Protein AF-A0A7G8W885-F1 (afdb_monomer_lite)

Secondary structure (DSSP, 8-state):
--HHHHHHHHHHHHHHHHHHHHHHTGGGGGSHHHHHHHHHHHHHHHHHHHHHHHTT---SSTTHHHHHHHHHHHHHHHHHHHHHHHHHHHSS--------PPPTT-SEEEEETTEEEE--S-GGGHHHHHHHHHHHHHHHHHHHHHHHHHHHHHH-

Structure (mmCIF, N/CA/C/O backbone):
data_AF-A0A7G8W885-F1
#
_entry.id   AF-A0A7G8W885-F1
#
loop_
_atom_site.group_PDB
_atom_site.id
_atom_site.type_symbol
_atom_site.label_atom_id
_atom_site.label_alt_id
_atom_site.label_comp_id
_atom_site.label_asym_id
_atom_site.label_entity_id
_atom_site.label_seq_id
_atom_site.pdbx_PDB_ins_code
_atom_site.Cartn_x
_atom_site.Cartn_y
_atom_site.Cartn_z
_atom_site.occupancy
_atom_site.B_iso_or_equiv
_atom_site.auth_seq_id
_atom_site.auth_comp_id
_atom_site.auth_asym_id
_atom_site.auth_atom_id
_atom_site.pdbx_PDB_model_num
ATOM 1 N N . MET A 1 1 ? 20.651 15.229 -17.414 1.00 60.56 1 MET A N 1
ATOM 2 C CA . MET A 1 1 ? 19.449 14.395 -17.230 1.00 60.56 1 MET A CA 1
ATOM 3 C C . MET A 1 1 ? 18.595 14.529 -18.475 1.00 60.56 1 MET A C 1
ATOM 5 O O . MET A 1 1 ? 18.300 15.656 -18.862 1.00 60.56 1 MET A O 1
ATOM 9 N N . GLY A 1 2 ? 18.296 13.427 -19.161 1.00 86.12 2 GLY A N 1
ATOM 10 C CA . GLY A 1 2 ? 17.457 13.476 -20.365 1.00 86.12 2 GLY A CA 1
ATOM 11 C C . GLY A 1 2 ? 15.999 13.793 -20.016 1.00 86.12 2 GLY A C 1
ATOM 12 O O . GLY A 1 2 ? 15.551 13.488 -18.912 1.00 86.12 2 GLY A O 1
ATOM 13 N N . LEU A 1 3 ? 15.235 14.359 -20.956 1.00 82.62 3 LEU A N 1
ATOM 14 C CA . LEU A 1 3 ? 13.806 14.667 -20.764 1.00 82.62 3 LEU A CA 1
ATOM 15 C C . LEU A 1 3 ? 13.012 13.426 -20.294 1.00 82.62 3 LEU A C 1
ATOM 17 O O . LEU A 1 3 ? 12.195 13.497 -19.383 1.00 82.62 3 LEU A O 1
ATOM 21 N N . SER A 1 4 ? 13.337 12.268 -20.875 1.00 83.88 4 SER A N 1
ATOM 22 C CA . SER A 1 4 ? 12.774 10.954 -20.543 1.00 83.88 4 SER A CA 1
ATOM 23 C C . SER A 1 4 ? 13.041 10.526 -19.091 1.00 83.88 4 SER A C 1
ATOM 25 O O . SER A 1 4 ? 12.167 9.985 -18.416 1.00 83.88 4 SER A O 1
ATOM 27 N N . GLU A 1 5 ? 14.231 10.822 -18.575 1.00 87.19 5 GLU A N 1
ATOM 28 C CA . GLU A 1 5 ? 14.633 10.503 -17.205 1.00 87.19 5 GLU A CA 1
ATOM 29 C C . GLU A 1 5 ? 13.919 11.406 -16.194 1.00 87.19 5 GLU A C 1
ATOM 31 O O . GLU A 1 5 ? 13.421 10.938 -15.173 1.00 87.19 5 GLU A O 1
ATOM 36 N N . MET A 1 6 ? 13.774 12.695 -16.510 1.00 89.56 6 MET A N 1
ATOM 37 C CA . MET A 1 6 ? 13.024 13.636 -15.675 1.00 89.56 6 MET A CA 1
ATOM 38 C C . MET A 1 6 ? 11.555 13.211 -15.506 1.00 89.56 6 MET A C 1
ATOM 40 O O . MET A 1 6 ? 11.034 13.219 -14.388 1.00 89.56 6 MET A O 1
ATOM 44 N N . TYR A 1 7 ? 10.896 12.791 -16.591 1.00 88.75 7 TYR A N 1
ATOM 45 C CA . TYR A 1 7 ? 9.517 12.294 -16.536 1.00 88.75 7 TYR A CA 1
ATOM 46 C C . TYR A 1 7 ? 9.383 11.012 -15.714 1.00 88.75 7 TYR A C 1
ATOM 48 O O . TYR A 1 7 ? 8.428 10.886 -14.946 1.00 88.75 7 TYR A O 1
ATOM 56 N N . PHE A 1 8 ? 10.350 10.095 -15.812 1.00 89.62 8 PHE A N 1
ATOM 57 C CA . PHE A 1 8 ? 10.389 8.911 -14.959 1.00 89.62 8 PHE A CA 1
ATOM 58 C C . PHE A 1 8 ? 10.372 9.294 -13.473 1.00 89.62 8 PHE A C 1
ATOM 60 O O . PHE A 1 8 ? 9.505 8.839 -12.726 1.00 89.62 8 PHE A O 1
ATOM 67 N N . TRP A 1 9 ? 11.265 10.190 -13.041 1.00 90.81 9 TRP A N 1
ATOM 68 C CA . TRP A 1 9 ? 11.324 10.612 -11.638 1.00 90.81 9 TRP A CA 1
ATOM 69 C C . TRP A 1 9 ? 10.078 11.377 -11.189 1.00 90.81 9 TRP A C 1
ATOM 71 O O . TRP A 1 9 ? 9.612 11.172 -10.067 1.00 90.81 9 TRP A O 1
ATOM 81 N N . MET A 1 10 ? 9.479 12.191 -12.064 1.00 92.06 10 MET A N 1
ATOM 82 C CA . MET A 1 10 ? 8.185 12.822 -11.787 1.00 92.06 10 MET A CA 1
ATOM 83 C C . MET A 1 10 ? 7.095 11.791 -11.474 1.00 92.06 10 MET A C 1
ATOM 85 O O . MET A 1 10 ? 6.354 11.970 -10.508 1.00 92.06 10 MET A O 1
ATOM 89 N N . ILE A 1 11 ? 7.006 10.701 -12.243 1.00 90.12 11 ILE A N 1
ATOM 90 C CA . ILE A 1 11 ? 6.016 9.638 -12.005 1.00 90.12 11 ILE A CA 1
ATOM 91 C C . ILE A 1 11 ? 6.240 8.992 -10.632 1.00 90.12 11 ILE A C 1
ATOM 93 O O . ILE A 1 11 ? 5.281 8.801 -9.879 1.00 90.12 11 ILE A O 1
ATOM 97 N N . ILE A 1 12 ? 7.494 8.712 -10.267 1.00 91.25 12 ILE A N 1
ATOM 98 C CA . ILE A 1 12 ? 7.848 8.141 -8.957 1.00 91.25 12 ILE A CA 1
ATOM 99 C C . ILE A 1 12 ? 7.452 9.083 -7.808 1.00 91.25 12 ILE A C 1
ATOM 101 O O . ILE A 1 12 ? 6.875 8.643 -6.806 1.00 91.25 12 ILE A O 1
ATOM 105 N N . ILE A 1 13 ? 7.703 10.385 -7.959 1.00 92.19 13 ILE A N 1
ATOM 106 C CA . ILE A 1 13 ? 7.304 11.404 -6.980 1.00 92.19 13 ILE A CA 1
ATOM 107 C C . ILE A 1 13 ? 5.777 11.442 -6.838 1.00 92.19 13 ILE A C 1
ATOM 109 O O . ILE A 1 13 ? 5.267 11.410 -5.717 1.00 92.19 13 ILE A O 1
ATOM 113 N N . ILE A 1 14 ? 5.034 11.431 -7.949 1.00 92.50 14 ILE A N 1
ATOM 114 C CA . ILE A 1 14 ? 3.563 11.408 -7.937 1.00 92.50 14 ILE A CA 1
ATOM 115 C C . ILE A 1 14 ? 3.040 10.159 -7.214 1.00 92.50 14 ILE A C 1
ATOM 117 O O . ILE A 1 14 ? 2.155 10.271 -6.363 1.00 92.50 14 ILE A O 1
ATOM 121 N N . CYS A 1 15 ? 3.608 8.980 -7.485 1.00 92.94 15 CYS A N 1
ATOM 122 C CA . CYS A 1 15 ? 3.243 7.745 -6.781 1.00 92.94 15 CYS A CA 1
ATOM 123 C C . CYS A 1 15 ? 3.494 7.859 -5.269 1.00 92.94 15 CYS A C 1
ATOM 125 O O . CYS A 1 15 ? 2.666 7.429 -4.465 1.00 92.94 15 CYS A O 1
ATOM 127 N N . SER A 1 16 ? 4.593 8.502 -4.874 1.00 89.19 16 SER A N 1
ATOM 128 C CA . SER A 1 16 ? 4.936 8.720 -3.464 1.00 89.19 16 SER A CA 1
ATOM 129 C C . SER A 1 16 ? 3.951 9.668 -2.770 1.00 89.19 16 SER A C 1
ATOM 131 O O . SER A 1 16 ? 3.495 9.381 -1.661 1.00 89.19 16 SER A O 1
ATOM 133 N N . PHE A 1 17 ? 3.545 10.755 -3.435 1.00 92.06 17 PHE A N 1
ATOM 134 C CA . PHE A 1 17 ? 2.491 11.643 -2.931 1.00 92.06 17 PHE A CA 1
ATOM 135 C C . PHE A 1 17 ? 1.147 10.923 -2.794 1.00 92.06 17 PHE A C 1
ATOM 137 O O . PHE A 1 17 ? 0.437 11.129 -1.809 1.00 92.06 17 PHE A O 1
ATOM 144 N N . LEU A 1 18 ? 0.806 10.048 -3.742 1.00 91.88 18 LEU A N 1
ATOM 145 C CA . LEU A 1 18 ? -0.415 9.248 -3.669 1.00 91.88 18 LEU A CA 1
ATOM 146 C C . LEU A 1 18 ? -0.397 8.270 -2.491 1.00 91.88 18 LEU A C 1
ATOM 148 O O . LEU A 1 18 ? -1.416 8.144 -1.815 1.00 91.88 18 LEU A O 1
ATOM 152 N N . ASN A 1 19 ? 0.739 7.632 -2.190 1.00 91.31 19 ASN A N 1
ATOM 153 C CA . ASN A 1 19 ? 0.872 6.808 -0.982 1.00 91.31 19 ASN A CA 1
ATOM 154 C C . ASN A 1 19 ? 0.572 7.610 0.281 1.00 91.31 19 ASN A C 1
ATOM 156 O O . ASN A 1 19 ? -0.224 7.180 1.117 1.00 91.31 19 ASN A O 1
ATOM 160 N N . LEU A 1 20 ? 1.183 8.791 0.402 1.00 89.44 20 LEU A N 1
ATOM 161 C CA . LEU A 1 20 ? 0.965 9.663 1.547 1.00 89.44 20 LEU A CA 1
ATOM 162 C C . LEU A 1 20 ? -0.510 10.065 1.657 1.00 89.44 20 LEU A C 1
ATOM 164 O O . LEU A 1 20 ? -1.084 9.982 2.740 1.00 89.44 20 LEU A O 1
ATOM 168 N N . ALA A 1 21 ? -1.137 10.434 0.537 1.00 87.44 21 ALA A N 1
ATOM 169 C CA . ALA A 1 21 ? -2.554 10.775 0.489 1.00 87.44 21 ALA A CA 1
ATOM 170 C C . ALA A 1 21 ? -3.447 9.606 0.937 1.00 87.44 21 ALA A C 1
ATOM 172 O O . ALA A 1 21 ? -4.393 9.818 1.691 1.00 87.44 21 ALA A O 1
ATOM 173 N N . ILE A 1 22 ? -3.148 8.369 0.529 1.00 89.19 22 ILE A N 1
ATOM 174 C CA . ILE A 1 22 ? -3.909 7.172 0.930 1.00 89.19 22 ILE A CA 1
ATOM 175 C C . ILE A 1 22 ? -3.778 6.909 2.437 1.00 89.19 22 ILE A C 1
ATOM 177 O O . ILE A 1 22 ? -4.766 6.565 3.086 1.00 89.19 22 ILE A O 1
ATOM 181 N N . ILE A 1 23 ? -2.585 7.093 3.009 1.00 86.94 23 ILE A N 1
ATOM 182 C CA . ILE A 1 23 ? -2.346 6.894 4.447 1.00 86.94 23 ILE A CA 1
ATOM 183 C C . ILE A 1 23 ? -3.076 7.955 5.283 1.00 86.94 23 ILE A C 1
ATOM 185 O O . ILE A 1 23 ? -3.706 7.625 6.293 1.00 86.94 23 ILE A O 1
ATOM 189 N N . THR A 1 24 ? -3.018 9.225 4.872 1.00 82.94 24 THR A N 1
ATOM 190 C CA . THR A 1 24 ? -3.654 10.333 5.608 1.00 82.94 24 THR A CA 1
ATOM 191 C C . THR A 1 24 ? -5.175 10.324 5.489 1.00 82.94 24 THR A C 1
ATOM 193 O O . THR A 1 24 ? -5.863 10.644 6.459 1.00 82.94 24 THR A O 1
ATOM 196 N N . SER A 1 25 ? -5.701 9.906 4.333 1.00 82.50 25 SER A N 1
ATOM 197 C CA . SER A 1 25 ? -7.136 9.723 4.078 1.00 82.50 25 SER A CA 1
ATOM 198 C C . SER A 1 25 ? -7.618 8.294 4.345 1.00 82.50 25 SER A C 1
ATOM 200 O O . SER A 1 25 ? -8.677 7.894 3.864 1.00 82.50 25 SER A O 1
ATOM 202 N N . SER A 1 26 ? -6.879 7.496 5.125 1.00 84.56 26 SER A N 1
ATOM 203 C CA . SER A 1 26 ? -7.222 6.082 5.315 1.00 84.56 26 SER A CA 1
ATOM 204 C C . SER A 1 26 ? -8.622 5.881 5.921 1.00 84.56 26 SER A C 1
ATOM 206 O O . SER A 1 26 ? -9.306 4.916 5.587 1.00 84.56 26 SER A O 1
ATOM 208 N N . GLU A 1 27 ? -9.113 6.827 6.724 1.00 81.94 27 GLU A N 1
ATOM 209 C CA . GLU A 1 27 ? -10.489 6.831 7.238 1.00 81.94 27 GLU A CA 1
ATOM 210 C C . GLU A 1 27 ? -11.550 6.789 6.124 1.00 81.94 27 GLU A C 1
ATOM 212 O O . GLU A 1 27 ? -12.552 6.078 6.245 1.00 81.94 27 GLU A O 1
ATOM 217 N N . ASP A 1 28 ? -11.305 7.465 4.999 1.00 79.62 28 ASP A N 1
ATOM 218 C CA . ASP A 1 28 ? -12.217 7.489 3.853 1.00 79.62 28 ASP A CA 1
ATOM 219 C C . ASP A 1 28 ? -12.311 6.131 3.144 1.00 79.62 28 ASP A C 1
ATOM 221 O O . ASP A 1 28 ? -13.307 5.845 2.473 1.00 79.62 28 ASP A O 1
ATOM 225 N N . LEU A 1 29 ? -11.317 5.252 3.317 1.00 84.00 29 LEU A N 1
ATOM 226 C CA . LEU A 1 29 ? -11.316 3.905 2.733 1.00 84.00 29 LEU A CA 1
ATOM 227 C C . LEU A 1 29 ? -12.323 2.964 3.414 1.00 84.00 29 LEU A C 1
ATOM 229 O O . LEU A 1 29 ? -12.545 1.843 2.933 1.00 84.00 29 LEU A O 1
ATOM 233 N N . LYS A 1 30 ? -12.944 3.379 4.526 1.00 84.19 30 LYS A N 1
ATOM 234 C CA . LYS A 1 30 ? -14.071 2.656 5.134 1.00 84.19 30 LYS A CA 1
ATOM 235 C C . LYS A 1 30 ? -15.286 2.642 4.204 1.00 84.19 30 LYS A C 1
ATOM 237 O O . LYS A 1 30 ? -15.972 1.619 4.129 1.00 84.19 30 LYS A O 1
ATOM 242 N N . ASP A 1 31 ? -15.496 3.714 3.440 1.00 87.69 31 ASP A N 1
ATOM 243 C CA . ASP A 1 31 ? -16.536 3.801 2.417 1.00 87.69 31 ASP A CA 1
ATOM 244 C C . ASP A 1 31 ? -16.192 2.898 1.214 1.00 87.69 31 ASP A C 1
ATOM 246 O O . ASP A 1 31 ? -15.126 3.000 0.598 1.00 87.69 31 ASP A O 1
ATOM 250 N N . LYS A 1 32 ? -17.114 1.992 0.861 1.00 89.50 32 LYS A N 1
ATOM 251 C CA . LYS A 1 32 ? -16.930 1.024 -0.234 1.00 89.50 32 LYS A CA 1
ATOM 252 C C . LYS A 1 32 ? -16.793 1.693 -1.607 1.00 89.50 32 LYS A C 1
ATOM 254 O O . LYS A 1 32 ? -16.005 1.221 -2.429 1.00 89.50 32 LYS A O 1
ATOM 259 N N . ASN A 1 33 ? -17.540 2.764 -1.866 1.00 90.12 33 ASN A N 1
ATOM 260 C CA . ASN A 1 33 ? -17.525 3.473 -3.144 1.00 90.12 33 ASN A CA 1
ATOM 261 C C . ASN A 1 33 ? -16.213 4.238 -3.315 1.00 90.12 33 ASN A C 1
ATOM 263 O O . ASN A 1 33 ? -15.574 4.130 -4.368 1.00 90.12 33 ASN A O 1
ATOM 267 N N . ARG A 1 34 ? -15.768 4.945 -2.265 1.00 86.62 34 ARG A N 1
ATOM 268 C CA . ARG A 1 34 ? -14.467 5.640 -2.272 1.00 86.62 34 ARG A CA 1
ATOM 269 C C . ARG A 1 34 ? -13.316 4.654 -2.438 1.00 86.62 34 ARG A C 1
ATOM 271 O O . ARG A 1 34 ? -12.478 4.847 -3.315 1.00 86.62 34 ARG A O 1
ATOM 278 N N . TYR A 1 35 ? -13.330 3.551 -1.689 1.00 91.06 35 TYR A N 1
ATOM 279 C CA . TYR A 1 35 ? -12.333 2.488 -1.819 1.00 91.06 35 TYR A CA 1
ATOM 280 C C . TYR A 1 35 ? -12.245 1.940 -3.251 1.00 91.06 35 TYR A C 1
ATOM 282 O O . TYR A 1 35 ? -11.155 1.865 -3.815 1.00 91.06 35 TYR A O 1
ATOM 290 N N . LYS A 1 36 ? -13.383 1.620 -3.886 1.00 92.88 36 LYS A N 1
ATOM 291 C CA . LYS A 1 36 ? -13.409 1.119 -5.272 1.00 92.88 36 LYS A CA 1
ATOM 292 C C . LYS A 1 36 ? -12.862 2.147 -6.268 1.00 92.88 36 LYS A C 1
ATOM 294 O O . LYS A 1 36 ? -12.216 1.760 -7.241 1.00 92.88 36 LYS A O 1
ATOM 299 N N . LYS A 1 37 ? -13.104 3.443 -6.038 1.00 91.88 37 LYS A N 1
ATOM 300 C CA . LYS A 1 37 ? -12.557 4.527 -6.867 1.00 91.88 37 LYS A CA 1
ATOM 301 C C . LYS A 1 37 ? -11.033 4.594 -6.756 1.00 91.88 37 LYS A C 1
ATOM 303 O O . LYS A 1 37 ? -10.366 4.561 -7.787 1.00 91.88 37 LYS A O 1
ATOM 308 N N . TYR A 1 38 ? -10.491 4.631 -5.539 1.00 91.56 38 TYR A N 1
ATOM 309 C CA . TYR A 1 38 ? -9.041 4.648 -5.331 1.00 91.56 38 TYR A CA 1
ATOM 310 C C . TYR A 1 38 ? -8.371 3.381 -5.866 1.00 91.56 38 TYR A C 1
ATOM 312 O O . TYR A 1 38 ? -7.363 3.484 -6.552 1.00 91.56 38 TYR A O 1
ATOM 320 N N . LEU A 1 39 ? -8.978 2.206 -5.667 1.00 93.56 39 LEU A N 1
ATOM 321 C CA . LEU A 1 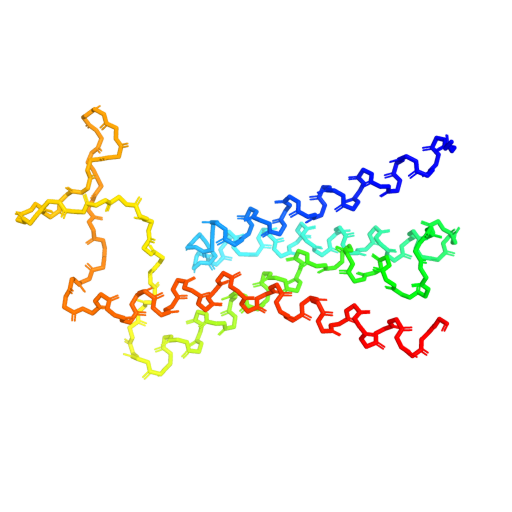39 ? -8.474 0.944 -6.209 1.00 93.56 39 LEU A CA 1
ATOM 322 C C . LEU A 1 39 ? -8.333 0.992 -7.736 1.00 93.56 39 LEU A C 1
ATOM 324 O O . LEU A 1 39 ? -7.298 0.591 -8.259 1.00 93.56 39 LEU A O 1
ATOM 328 N N . LYS A 1 40 ? -9.332 1.526 -8.455 1.00 93.38 40 LYS A N 1
ATOM 329 C CA . LYS A 1 40 ? -9.249 1.701 -9.915 1.00 93.38 40 LYS A CA 1
ATOM 330 C C . LYS A 1 40 ? -8.104 2.630 -10.321 1.00 93.38 40 LYS A C 1
ATOM 332 O O . LYS A 1 40 ? -7.358 2.294 -11.231 1.00 93.38 40 LYS A O 1
ATOM 337 N N . ILE A 1 41 ? -7.966 3.778 -9.654 1.00 91.69 41 ILE A N 1
ATOM 338 C CA . ILE A 1 41 ? -6.919 4.766 -9.963 1.00 91.69 41 ILE A CA 1
ATOM 339 C C . ILE A 1 41 ? -5.533 4.159 -9.724 1.00 91.69 41 ILE A C 1
ATOM 341 O O . ILE A 1 41 ? -4.696 4.167 -10.623 1.00 91.69 41 ILE A O 1
ATOM 345 N N . SER A 1 42 ? -5.306 3.581 -8.544 1.00 93.44 42 SER A N 1
ATOM 346 C CA . SER A 1 42 ? -4.030 2.958 -8.189 1.00 93.44 42 SER A CA 1
ATOM 347 C C . SER A 1 42 ? -3.684 1.780 -9.101 1.00 93.44 42 SER A C 1
ATOM 349 O O . SER A 1 42 ? -2.517 1.589 -9.430 1.00 93.44 42 SER A O 1
ATOM 351 N N . PHE A 1 43 ? -4.682 1.016 -9.554 1.00 93.94 43 PHE A N 1
ATOM 352 C CA . PHE A 1 43 ? -4.470 -0.065 -10.514 1.00 93.94 43 PHE A CA 1
ATOM 353 C C . PHE A 1 43 ? -4.029 0.458 -11.889 1.00 93.94 43 PHE A C 1
ATOM 355 O O . PHE A 1 43 ? -3.074 -0.066 -12.453 1.00 93.94 43 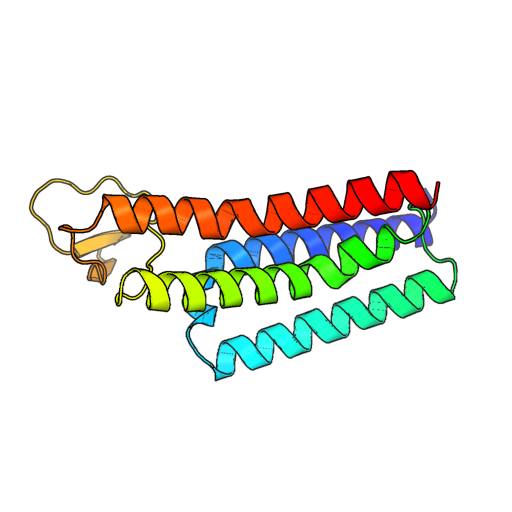PHE A O 1
ATOM 362 N N . ILE A 1 44 ? -4.661 1.521 -12.403 1.00 93.81 44 ILE A N 1
ATOM 363 C CA . ILE A 1 44 ? -4.265 2.152 -13.676 1.00 93.81 44 ILE A CA 1
ATOM 364 C C . ILE A 1 44 ? -2.824 2.675 -13.604 1.00 93.81 44 ILE A C 1
ATOM 366 O O . ILE A 1 44 ? -2.058 2.481 -14.542 1.00 93.81 44 ILE A O 1
ATOM 370 N N . ILE A 1 45 ? -2.430 3.286 -12.484 1.00 93.06 45 ILE A N 1
ATOM 371 C CA . ILE A 1 45 ? -1.051 3.760 -12.284 1.00 93.06 45 ILE A CA 1
ATOM 372 C C . ILE A 1 45 ? -0.060 2.588 -12.276 1.00 93.06 45 ILE A C 1
ATOM 374 O O . ILE A 1 45 ? 0.993 2.674 -12.904 1.00 93.06 45 ILE A O 1
ATOM 378 N N . GLY A 1 46 ? -0.416 1.466 -11.647 1.00 92.62 46 GLY A N 1
A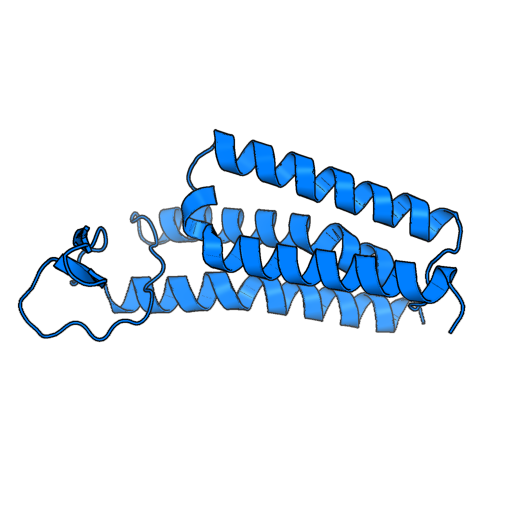TOM 379 C CA . GLY A 1 46 ? 0.382 0.240 -11.722 1.00 92.62 46 GLY A CA 1
ATOM 380 C C . GLY A 1 46 ? 0.559 -0.265 -13.160 1.00 92.62 46 GLY A C 1
ATOM 381 O O . GLY A 1 46 ? 1.667 -0.625 -13.554 1.00 92.62 46 GLY A O 1
ATOM 382 N N . LEU A 1 47 ? -0.495 -0.221 -13.987 1.00 94.12 47 LEU A N 1
ATOM 383 C CA . LEU A 1 47 ? -0.402 -0.588 -15.408 1.00 94.12 47 LEU A CA 1
ATOM 384 C C . LEU A 1 47 ? 0.562 0.317 -16.187 1.00 94.12 47 LEU A C 1
ATOM 386 O O . LEU A 1 47 ? 1.301 -0.183 -17.034 1.00 94.12 47 LEU A O 1
ATOM 390 N N . ILE A 1 48 ? 0.604 1.619 -15.882 1.00 91.38 48 ILE A N 1
ATOM 391 C CA . ILE A 1 48 ? 1.601 2.536 -16.463 1.00 91.38 48 ILE A CA 1
ATOM 392 C C . ILE A 1 48 ? 3.014 2.053 -16.121 1.00 91.38 48 ILE A C 1
ATOM 394 O O . ILE A 1 48 ? 3.872 2.009 -16.998 1.00 91.38 48 ILE A O 1
ATOM 398 N N . GLY A 1 49 ? 3.237 1.602 -14.886 1.00 91.69 49 GLY A N 1
ATOM 399 C CA . GLY A 1 49 ? 4.499 0.987 -14.481 1.00 91.69 49 GLY A CA 1
ATOM 400 C C . GLY A 1 49 ? 4.887 -0.244 -15.295 1.00 91.69 49 GLY A C 1
ATOM 401 O O . GLY A 1 49 ? 6.047 -0.374 -15.677 1.00 91.69 49 GLY A O 1
ATOM 402 N N . ILE A 1 50 ? 3.927 -1.119 -15.616 1.00 92.94 50 ILE A N 1
ATOM 403 C CA . ILE A 1 50 ? 4.172 -2.279 -16.493 1.00 92.94 50 ILE A CA 1
ATOM 404 C C . ILE A 1 50 ? 4.636 -1.816 -17.872 1.00 92.94 50 ILE A C 1
ATOM 406 O O . ILE A 1 50 ? 5.615 -2.348 -18.389 1.00 92.94 50 ILE A O 1
ATOM 410 N N . ILE A 1 51 ? 3.974 -0.811 -18.451 1.00 92.44 51 ILE A N 1
ATOM 411 C CA . ILE A 1 51 ? 4.369 -0.255 -19.751 1.00 92.44 51 ILE A CA 1
ATOM 412 C C . ILE A 1 51 ? 5.793 0.303 -19.671 1.00 92.44 51 ILE A C 1
ATOM 414 O O . ILE A 1 51 ? 6.623 -0.066 -20.494 1.00 92.44 51 ILE A O 1
ATOM 418 N N . MET A 1 52 ? 6.097 1.113 -18.651 1.00 90.75 52 MET A N 1
ATOM 419 C CA . MET A 1 52 ? 7.437 1.674 -18.436 1.00 90.75 52 MET A CA 1
ATOM 420 C C . MET A 1 52 ? 8.505 0.584 -18.316 1.00 90.75 52 MET A C 1
ATOM 422 O O . MET A 1 52 ? 9.592 0.711 -18.877 1.00 90.75 52 MET A O 1
ATOM 426 N N . PHE A 1 53 ? 8.197 -0.505 -17.610 1.00 91.19 53 PHE A N 1
ATOM 427 C CA . PHE A 1 53 ? 9.099 -1.642 -17.486 1.00 91.19 53 PHE A CA 1
ATOM 428 C C . PHE A 1 53 ? 9.327 -2.340 -18.835 1.00 91.19 53 PHE A C 1
ATOM 430 O O . PHE A 1 53 ? 10.476 -2.531 -19.225 1.00 91.19 53 PHE A O 1
ATOM 437 N N . LEU A 1 54 ? 8.258 -2.657 -19.576 1.00 91.00 54 LEU A N 1
ATOM 438 C CA . LEU A 1 54 ? 8.332 -3.357 -20.865 1.00 91.00 54 LEU A CA 1
ATOM 439 C C . LEU A 1 54 ? 9.026 -2.541 -21.964 1.00 91.00 54 LEU A C 1
ATOM 441 O O . LEU A 1 54 ? 9.661 -3.118 -22.842 1.00 91.00 54 LEU A O 1
ATOM 445 N N . THR A 1 55 ? 8.934 -1.211 -21.924 1.00 89.94 55 THR A N 1
ATOM 446 C CA . THR A 1 55 ? 9.625 -0.330 -22.877 1.00 89.94 55 THR A CA 1
ATOM 447 C C . THR A 1 55 ? 11.071 -0.026 -22.474 1.00 89.94 55 THR A C 1
ATOM 449 O O . THR A 1 55 ? 11.674 0.872 -23.058 1.00 89.94 55 THR A O 1
ATOM 452 N N . ASN A 1 56 ? 11.623 -0.708 -21.458 1.00 85.38 56 ASN A N 1
ATOM 453 C CA . ASN A 1 56 ? 12.921 -0.397 -20.839 1.00 85.38 56 ASN A CA 1
ATOM 454 C C . ASN A 1 56 ? 13.051 1.074 -20.409 1.00 85.38 56 ASN A C 1
ATOM 456 O O . ASN A 1 56 ? 14.145 1.624 -20.312 1.00 85.38 56 ASN A O 1
ATOM 460 N N . TRP A 1 57 ? 11.922 1.718 -20.109 1.00 85.75 57 TRP A N 1
ATOM 461 C CA . TRP A 1 57 ? 11.871 3.064 -19.553 1.00 85.75 57 TRP A CA 1
ATOM 462 C C . TRP A 1 57 ? 11.917 3.006 -18.020 1.00 85.75 57 TRP A C 1
ATOM 464 O O . TRP A 1 57 ? 11.149 3.654 -17.308 1.00 85.75 57 TRP A O 1
ATOM 474 N N . ASN A 1 58 ? 12.821 2.171 -17.510 1.00 84.50 58 ASN A N 1
ATOM 475 C CA . ASN A 1 58 ? 13.147 2.068 -16.102 1.00 84.50 58 ASN A CA 1
ATOM 476 C C . ASN A 1 58 ? 14.594 2.541 -15.912 1.00 84.50 58 ASN A C 1
ATOM 478 O O . ASN A 1 58 ? 15.511 2.062 -16.563 1.00 84.50 58 ASN A O 1
ATOM 482 N N . TYR A 1 59 ? 14.786 3.537 -15.048 1.00 84.94 59 TYR A N 1
ATOM 483 C CA . TYR A 1 59 ? 16.124 4.003 -14.646 1.00 84.94 59 TYR A CA 1
ATOM 484 C C . TYR A 1 59 ? 16.533 3.444 -13.277 1.00 84.94 59 TYR A C 1
ATOM 486 O O . TYR A 1 59 ? 17.581 3.786 -12.738 1.00 84.94 59 TYR A O 1
ATOM 494 N N . LEU A 1 60 ? 15.674 2.601 -12.700 1.00 83.50 60 LEU A N 1
ATOM 495 C CA . LEU A 1 60 ? 15.920 1.864 -11.469 1.00 83.50 60 LEU A CA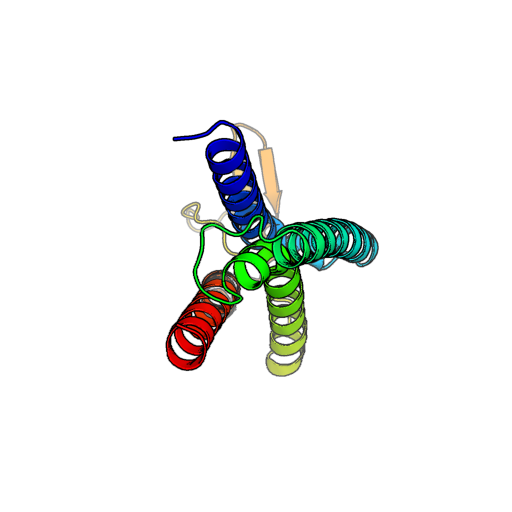 1
ATOM 496 C C . LEU A 1 60 ? 16.258 0.418 -11.808 1.00 83.50 60 LEU A C 1
ATOM 498 O O . LEU A 1 60 ? 15.856 -0.092 -12.849 1.00 83.50 60 LEU A O 1
ATOM 502 N N . CYS A 1 61 ? 16.956 -0.248 -10.899 1.00 82.38 61 CYS A N 1
ATOM 503 C CA . CYS A 1 61 ? 17.427 -1.597 -11.142 1.00 82.38 61 CYS A CA 1
ATOM 504 C C . CYS A 1 61 ? 16.302 -2.644 -11.022 1.00 82.38 61 CYS A C 1
ATOM 506 O O . CYS A 1 61 ? 15.437 -2.559 -10.141 1.00 82.38 61 CYS A O 1
ATOM 508 N N . GLY A 1 62 ? 16.327 -3.642 -11.910 1.00 81.50 62 GLY A N 1
ATOM 509 C CA . GLY A 1 62 ? 15.392 -4.764 -11.918 1.00 81.50 62 GLY A CA 1
ATOM 510 C C . GLY A 1 62 ? 13.929 -4.314 -11.942 1.00 81.50 62 GLY A C 1
ATOM 511 O O . GLY A 1 62 ? 13.515 -3.481 -12.746 1.00 81.50 62 GLY A O 1
ATOM 512 N N . TYR A 1 63 ? 13.127 -4.850 -11.023 1.00 86.62 63 TYR A N 1
ATOM 513 C CA . TYR A 1 63 ? 11.688 -4.567 -10.948 1.00 86.62 63 TYR A CA 1
ATOM 514 C C . TYR A 1 63 ? 11.331 -3.403 -10.009 1.00 86.62 63 TYR A C 1
ATOM 516 O O . TYR A 1 63 ? 10.156 -3.200 -9.697 1.00 86.62 63 TYR A O 1
ATOM 524 N N . GLN A 1 64 ? 12.305 -2.609 -9.551 1.00 88.69 64 GLN A N 1
ATOM 525 C CA . GLN A 1 64 ? 12.060 -1.520 -8.594 1.00 88.69 64 GLN A CA 1
ATOM 526 C C . GLN A 1 64 ? 11.044 -0.486 -9.110 1.00 88.69 64 GLN A C 1
ATOM 528 O O . GLN A 1 64 ? 10.215 -0.006 -8.338 1.00 88.69 64 GLN A O 1
ATOM 533 N N . CYS A 1 65 ? 11.037 -0.189 -10.415 1.00 89.62 65 CYS A N 1
ATOM 534 C CA . CYS A 1 65 ? 10.035 0.696 -11.027 1.00 89.62 65 CYS A CA 1
ATOM 535 C C . CYS A 1 65 ? 8.594 0.189 -10.811 1.00 89.62 65 CYS A C 1
ATOM 537 O O . CYS A 1 65 ? 7.700 0.978 -10.485 1.00 89.62 65 CYS A O 1
ATOM 539 N N . LEU A 1 66 ? 8.369 -1.126 -10.917 1.00 91.25 66 LEU A N 1
ATOM 540 C CA . LEU A 1 66 ? 7.058 -1.726 -10.659 1.00 91.25 66 LEU A CA 1
ATOM 541 C C . LEU A 1 66 ? 6.659 -1.583 -9.192 1.00 91.25 66 LEU A C 1
ATOM 543 O O . LEU A 1 66 ? 5.510 -1.270 -8.904 1.00 91.25 66 LEU A O 1
ATOM 547 N N . VAL A 1 67 ? 7.602 -1.738 -8.260 1.00 91.75 67 VAL A N 1
ATOM 548 C CA . VAL A 1 67 ? 7.319 -1.564 -6.826 1.00 91.75 67 VAL A CA 1
ATOM 549 C C . VAL A 1 67 ? 6.816 -0.155 -6.540 1.00 91.75 67 VAL A C 1
ATOM 551 O O . VAL A 1 67 ? 5.804 0.008 -5.862 1.00 91.75 67 VAL A O 1
ATOM 554 N N . PHE A 1 68 ? 7.470 0.868 -7.094 1.00 91.75 68 PHE A N 1
ATOM 555 C CA . PHE A 1 68 ? 7.052 2.255 -6.894 1.00 91.75 68 PHE A CA 1
ATOM 556 C C . PHE A 1 68 ? 5.705 2.566 -7.546 1.00 91.75 68 PHE A C 1
ATOM 558 O O . PHE A 1 68 ? 4.857 3.198 -6.920 1.00 91.75 68 PHE A O 1
ATOM 565 N N . THR A 1 69 ? 5.467 2.101 -8.767 1.00 93.12 69 THR A N 1
ATOM 566 C CA . THR A 1 69 ? 4.212 2.379 -9.488 1.00 93.12 69 THR A CA 1
ATOM 567 C C . THR A 1 69 ? 3.016 1.603 -8.930 1.00 93.12 69 THR A C 1
ATOM 569 O O . THR A 1 69 ? 1.909 2.137 -8.886 1.00 93.12 69 THR A O 1
ATOM 572 N N . PHE A 1 70 ? 3.227 0.391 -8.406 1.00 94.06 70 PHE A N 1
ATOM 573 C CA . PHE A 1 70 ? 2.207 -0.367 -7.671 1.00 94.06 70 PHE A CA 1
ATOM 574 C C . PHE A 1 70 ? 2.102 0.004 -6.189 1.00 94.06 70 PHE A C 1
ATOM 576 O O . PHE A 1 70 ? 1.140 -0.408 -5.536 1.00 94.06 70 PHE A O 1
ATOM 583 N N . SER A 1 71 ? 3.025 0.802 -5.644 1.00 94.25 71 SER A N 1
ATOM 584 C CA . SER A 1 71 ? 3.003 1.167 -4.223 1.00 94.25 71 SER A CA 1
ATOM 585 C C . SER A 1 71 ? 1.683 1.800 -3.755 1.00 94.25 71 SER A C 1
ATOM 587 O O . SER A 1 71 ? 1.227 1.404 -2.678 1.00 94.25 71 SER A O 1
ATOM 589 N N . PRO A 1 72 ? 0.964 2.643 -4.535 1.00 94.19 72 PRO A N 1
ATOM 590 C CA . PRO A 1 72 ? -0.342 3.154 -4.110 1.00 94.19 72 PRO A CA 1
ATOM 591 C C . PRO A 1 72 ? -1.384 2.046 -3.972 1.00 94.19 72 PRO A C 1
ATOM 593 O O . PRO A 1 72 ? -2.197 2.065 -3.047 1.00 94.19 72 PRO A O 1
ATOM 596 N N . LEU A 1 73 ? -1.345 1.048 -4.858 1.00 94.81 73 LEU A N 1
ATOM 597 C CA . LEU A 1 73 ? -2.252 -0.095 -4.798 1.00 94.81 73 LEU A CA 1
ATOM 598 C C . LEU A 1 73 ? -1.939 -0.967 -3.580 1.00 94.81 73 LEU A C 1
ATOM 600 O O . LEU A 1 73 ? -2.849 -1.321 -2.832 1.00 94.81 73 LEU A O 1
ATOM 604 N N . ILE A 1 74 ? -0.659 -1.272 -3.360 1.00 93.56 74 ILE A N 1
ATOM 6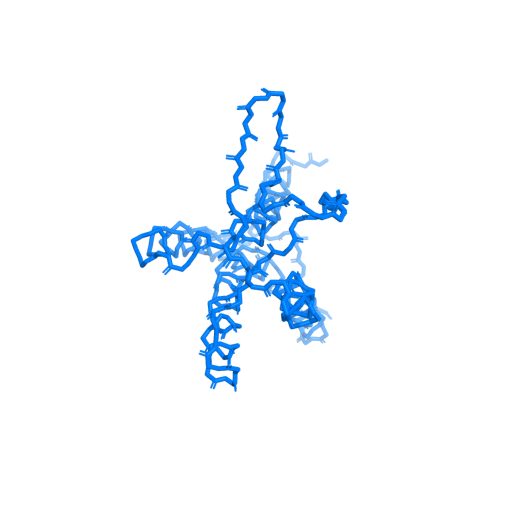05 C CA . ILE A 1 74 ? -0.200 -2.058 -2.209 1.00 93.56 74 ILE A CA 1
ATOM 606 C C . ILE A 1 74 ? -0.589 -1.348 -0.911 1.00 93.56 74 ILE A C 1
ATOM 608 O O . ILE A 1 74 ? -1.210 -1.961 -0.044 1.00 93.56 74 ILE A O 1
ATOM 612 N N . THR A 1 75 ? -0.313 -0.048 -0.802 1.00 94.38 75 THR A N 1
ATOM 613 C CA . THR A 1 75 ? -0.668 0.768 0.366 1.00 94.38 75 THR A CA 1
ATOM 614 C C . THR A 1 75 ? -2.169 0.709 0.639 1.00 94.38 75 THR A C 1
ATOM 616 O O . THR A 1 75 ? -2.584 0.423 1.761 1.00 94.38 75 THR A O 1
ATOM 619 N N . LEU A 1 76 ? -2.999 0.880 -0.392 1.00 94.56 76 LEU A N 1
ATOM 620 C CA . LEU A 1 76 ? -4.454 0.804 -0.272 1.00 94.56 76 LEU A CA 1
ATOM 621 C C . LEU A 1 76 ? -4.946 -0.576 0.199 1.00 94.56 76 LEU A C 1
ATOM 623 O O . LEU A 1 76 ? -5.837 -0.657 1.052 1.00 94.56 76 LEU A O 1
ATOM 627 N N . LEU A 1 77 ? -4.372 -1.662 -0.326 1.00 93.94 77 LEU A N 1
ATOM 628 C CA . LEU A 1 77 ? -4.697 -3.029 0.095 1.00 93.94 77 LEU A CA 1
ATOM 629 C C . LEU A 1 77 ? -4.282 -3.286 1.547 1.00 93.94 77 LEU A C 1
ATOM 631 O O . LEU A 1 77 ? -5.084 -3.805 2.327 1.00 93.94 77 LEU A O 1
ATOM 635 N N . VAL A 1 78 ? -3.073 -2.872 1.926 1.00 93.62 78 VAL A N 1
ATOM 636 C CA . VAL A 1 78 ? -2.547 -3.013 3.290 1.00 93.62 78 VAL A CA 1
ATOM 637 C C . VAL A 1 78 ? -3.402 -2.227 4.282 1.00 93.62 78 VAL A C 1
ATOM 639 O O . VAL A 1 78 ? -3.849 -2.798 5.276 1.00 93.62 78 VAL A O 1
ATOM 642 N N . CYS A 1 79 ? -3.716 -0.957 4.007 1.00 92.25 79 CYS A N 1
ATOM 643 C CA . CYS A 1 79 ? -4.588 -0.155 4.871 1.00 92.25 79 CYS A CA 1
ATOM 644 C C . CYS A 1 79 ? -5.961 -0.820 5.054 1.00 92.25 79 CYS A C 1
ATOM 646 O O . CYS A 1 79 ? -6.466 -0.908 6.176 1.00 92.25 79 CYS A O 1
ATOM 648 N N . LYS A 1 80 ? -6.554 -1.352 3.975 1.00 92.25 80 LYS A N 1
ATOM 649 C CA . LYS A 1 80 ? -7.842 -2.056 4.054 1.00 92.25 80 LYS A CA 1
ATOM 650 C C . LYS A 1 80 ? -7.750 -3.345 4.873 1.00 92.25 80 LYS A C 1
ATOM 652 O O . LYS A 1 80 ? -8.653 -3.623 5.665 1.00 92.25 80 LYS A O 1
ATOM 657 N N . ALA A 1 81 ? -6.670 -4.107 4.716 1.00 91.75 81 ALA A N 1
ATOM 658 C CA . ALA A 1 81 ? -6.421 -5.313 5.499 1.00 91.75 81 ALA A CA 1
ATOM 659 C C . ALA A 1 81 ? -6.283 -4.988 6.995 1.00 91.75 81 ALA A C 1
ATOM 661 O O . ALA A 1 81 ? -6.929 -5.636 7.820 1.00 91.75 81 ALA A O 1
ATOM 662 N N . ILE A 1 82 ? -5.534 -3.934 7.338 1.00 90.50 82 ILE A N 1
ATOM 663 C CA . ILE A 1 82 ? -5.378 -3.451 8.717 1.00 90.50 82 ILE A CA 1
ATOM 664 C C . ILE A 1 82 ? -6.732 -3.075 9.320 1.00 90.50 82 ILE A C 1
ATOM 666 O O . ILE A 1 82 ? -7.034 -3.507 10.430 1.00 90.50 82 ILE A O 1
ATOM 670 N N . MET A 1 83 ? -7.581 -2.341 8.594 1.00 89.44 83 MET A N 1
ATOM 671 C CA . MET A 1 83 ? -8.930 -1.988 9.065 1.00 89.44 83 MET A CA 1
ATOM 672 C C . MET A 1 83 ? -9.772 -3.221 9.396 1.00 89.44 83 MET A C 1
ATOM 674 O O . MET A 1 83 ? -10.406 -3.279 10.451 1.00 89.44 83 MET A O 1
ATOM 678 N N . ILE A 1 84 ? -9.787 -4.209 8.497 1.00 89.50 84 ILE A N 1
ATOM 679 C CA . ILE A 1 84 ? -10.566 -5.441 8.674 1.00 89.50 84 ILE A CA 1
ATOM 680 C C . ILE A 1 84 ? -10.028 -6.240 9.864 1.00 89.50 84 ILE A C 1
ATOM 682 O O . ILE A 1 84 ? -10.804 -6.680 10.714 1.00 89.50 84 ILE A O 1
ATOM 686 N N . PHE A 1 85 ? -8.708 -6.399 9.950 1.00 88.62 85 PHE A N 1
ATOM 687 C CA . PHE A 1 85 ? -8.046 -7.136 11.022 1.00 88.62 85 PHE A CA 1
ATOM 688 C C . PHE A 1 85 ? -8.264 -6.476 12.386 1.00 88.62 85 PHE A C 1
ATOM 690 O O . PHE A 1 85 ? -8.666 -7.130 13.348 1.00 88.62 85 PHE A O 1
ATOM 697 N N . SER A 1 86 ? -8.095 -5.158 12.444 1.00 86.19 86 SER A N 1
ATOM 698 C CA . SER A 1 86 ? -8.306 -4.346 13.638 1.00 86.19 86 SER A CA 1
ATOM 699 C C . SER A 1 86 ? -9.751 -4.451 14.144 1.00 86.19 86 SER A C 1
ATOM 701 O O . SER A 1 86 ? -9.969 -4.737 15.328 1.00 86.19 86 SER A O 1
ATOM 703 N N . LYS A 1 87 ? -10.734 -4.369 13.231 1.00 87.06 87 LYS A N 1
ATOM 704 C CA . LYS A 1 87 ? -12.158 -4.578 13.538 1.00 87.06 87 LYS A CA 1
ATOM 705 C C . LYS A 1 87 ? -12.447 -5.998 14.026 1.00 87.06 87 LYS A C 1
ATOM 707 O O . LYS A 1 87 ? -13.260 -6.170 14.931 1.00 87.06 87 LYS A O 1
ATOM 712 N N . LYS A 1 88 ? -11.780 -7.013 13.467 1.00 88.31 88 LYS A N 1
ATOM 713 C CA . LYS A 1 88 ? -11.956 -8.420 13.861 1.00 88.31 88 LYS A CA 1
ATOM 714 C C . LYS A 1 88 ? -11.414 -8.706 15.264 1.00 88.31 88 LYS A C 1
ATOM 716 O O . LYS A 1 88 ? -12.088 -9.385 16.031 1.00 88.31 88 LYS A O 1
ATOM 721 N N . ILE A 1 89 ? -10.237 -8.180 15.610 1.00 84.69 89 ILE A N 1
ATOM 722 C CA . ILE A 1 89 ? -9.599 -8.424 16.915 1.00 84.69 89 ILE A CA 1
ATOM 723 C C . ILE A 1 89 ? -10.320 -7.685 18.035 1.00 84.69 89 ILE A C 1
ATOM 725 O O . ILE A 1 89 ? -10.655 -8.270 19.061 1.00 84.69 89 ILE A O 1
ATOM 729 N N . THR A 1 90 ? -10.553 -6.388 17.854 1.00 80.31 90 THR A N 1
ATOM 730 C CA . THR A 1 90 ? -11.029 -5.533 18.952 1.00 80.31 90 THR A CA 1
ATOM 731 C C . THR A 1 90 ? -12.542 -5.365 18.978 1.00 80.31 90 THR A C 1
ATOM 733 O O . THR A 1 90 ? -13.071 -4.726 19.888 1.00 80.31 90 THR A O 1
ATOM 736 N N . LYS A 1 91 ? -13.245 -5.924 17.978 1.00 81.44 91 LYS A N 1
ATOM 737 C CA . LYS A 1 91 ? -14.689 -5.758 17.734 1.00 81.44 91 LYS A CA 1
ATOM 738 C C . LYS A 1 91 ? -15.126 -4.291 17.584 1.00 81.44 91 LYS A C 1
ATOM 740 O O . LYS A 1 91 ? -16.318 -3.999 17.618 1.00 81.44 91 LYS A O 1
ATOM 745 N N . LYS A 1 92 ? -14.176 -3.364 17.416 1.00 77.31 92 LYS A N 1
ATOM 746 C CA . LYS A 1 92 ? -14.387 -1.914 17.336 1.00 77.31 92 LYS A CA 1
ATOM 747 C C . LYS A 1 92 ? -13.769 -1.368 16.059 1.00 77.31 92 LYS A C 1
ATOM 749 O O . LYS A 1 92 ? -12.753 -1.866 15.583 1.00 77.31 92 LYS A O 1
ATOM 754 N N . GLU A 1 93 ? -14.359 -0.315 15.513 1.00 78.50 93 GLU A N 1
ATOM 755 C CA . GLU A 1 93 ? -13.755 0.383 14.379 1.00 78.50 93 GLU A CA 1
ATOM 756 C C . GLU A 1 93 ? -12.537 1.182 14.850 1.00 78.50 93 GLU A C 1
ATOM 758 O O . GLU A 1 93 ? -12.606 1.892 15.851 1.00 78.50 93 GLU A O 1
ATOM 763 N N . GLY A 1 94 ? -11.403 1.019 14.166 1.00 75.75 94 GLY A N 1
ATOM 764 C CA . GLY A 1 94 ? -10.211 1.828 14.411 1.00 75.75 94 GLY A CA 1
ATOM 765 C C . GLY A 1 94 ? -10.419 3.241 13.879 1.00 75.75 94 GLY A C 1
ATOM 766 O O . GLY A 1 94 ? -11.036 3.403 12.829 1.00 75.75 94 GLY A O 1
ATOM 767 N N . PHE A 1 95 ? -9.928 4.246 14.597 1.00 78.25 95 PHE A N 1
ATOM 768 C CA . PHE A 1 95 ? -9.963 5.646 14.181 1.00 78.25 95 PHE A CA 1
ATOM 769 C C . PHE A 1 95 ? -8.560 6.239 14.276 1.00 78.25 95 PHE A C 1
ATOM 771 O O . PHE A 1 95 ? -7.867 6.013 15.273 1.00 78.25 95 PHE A O 1
ATOM 778 N N . GLN A 1 96 ? -8.147 6.987 13.255 1.00 71.88 96 GLN A N 1
ATOM 779 C CA . GLN A 1 96 ? -6.918 7.770 13.296 1.00 71.88 96 GLN A CA 1
ATOM 780 C C . GLN A 1 96 ? -7.062 8.950 14.271 1.00 71.88 96 GLN A C 1
ATOM 782 O O . GLN A 1 96 ? -7.971 9.770 14.143 1.00 71.88 96 GLN A O 1
ATOM 787 N N . ILE A 1 97 ? -6.155 9.051 15.248 1.00 69.38 97 ILE A N 1
ATOM 788 C CA . ILE A 1 97 ? -6.048 10.228 16.118 1.00 69.38 97 ILE A CA 1
ATOM 789 C C . ILE A 1 97 ? -5.158 11.249 15.414 1.00 69.38 97 ILE A C 1
ATOM 791 O O . ILE A 1 97 ? -3.933 11.116 15.389 1.00 69.38 97 ILE A O 1
ATOM 795 N N . TYR A 1 98 ? -5.768 12.305 14.887 1.00 61.38 98 TYR A N 1
ATOM 796 C CA . TYR A 1 98 ? -5.034 13.486 14.450 1.00 61.38 98 TYR A CA 1
ATOM 797 C C . TYR A 1 98 ? -4.643 14.284 15.701 1.00 61.38 98 TYR A C 1
ATOM 799 O O . TYR A 1 98 ? -5.509 14.679 16.481 1.00 61.38 98 TYR A O 1
ATOM 807 N N . LYS A 1 99 ? -3.337 14.476 15.945 1.00 45.84 99 LYS A N 1
ATOM 808 C CA . LYS A 1 99 ? -2.826 15.262 17.082 1.00 45.84 99 LYS A CA 1
ATOM 809 C C . LYS A 1 99 ? -3.351 16.705 17.001 1.00 45.84 99 LYS A C 1
ATOM 811 O O . LYS A 1 99 ? -2.718 17.566 16.402 1.00 45.84 99 LYS A O 1
ATOM 816 N N . LYS A 1 100 ? -4.458 16.988 17.678 1.00 42.75 100 LYS A N 1
ATOM 817 C CA . LYS A 1 100 ? -4.623 18.246 18.409 1.00 42.75 100 LYS A CA 1
ATOM 818 C C . LYS A 1 100 ? -4.672 17.902 19.900 1.00 42.75 100 LYS A C 1
ATOM 820 O O . LYS A 1 100 ? -5.353 16.939 20.255 1.00 42.75 100 LYS A O 1
ATOM 825 N N . PRO A 1 101 ? -3.930 18.613 20.767 1.00 38.97 101 PRO A N 1
ATOM 826 C CA . PRO A 1 101 ? -4.024 18.408 22.206 1.00 38.97 101 PRO A CA 1
ATOM 827 C C . PRO A 1 101 ? -5.462 18.702 22.644 1.00 38.97 101 PRO A C 1
ATOM 829 O O . PRO A 1 101 ? -5.957 19.812 22.474 1.00 38.97 101 PRO A O 1
ATOM 832 N N . GLN A 1 102 ? -6.155 17.685 23.153 1.00 42.03 102 GLN A N 1
ATOM 833 C CA . GLN A 1 102 ? -7.464 17.861 23.770 1.00 42.03 102 GLN A CA 1
ATOM 834 C C . GLN A 1 102 ? -7.263 18.481 25.151 1.00 42.03 102 GLN A C 1
ATOM 836 O O . GLN A 1 102 ? -6.624 17.885 26.017 1.00 42.03 102 GLN A O 1
ATOM 841 N N . ILE A 1 103 ? -7.815 19.676 25.354 1.00 38.41 103 ILE A N 1
ATOM 842 C CA . ILE A 1 103 ? -8.015 20.225 26.693 1.00 38.41 103 ILE A CA 1
ATOM 843 C C . ILE A 1 103 ? -9.131 19.395 27.339 1.00 38.41 103 ILE A C 1
ATOM 845 O O . ILE A 1 103 ? -10.192 19.173 26.751 1.00 38.41 103 ILE A O 1
ATOM 849 N N . ILE A 1 104 ? -8.838 18.871 28.525 1.00 35.66 104 ILE A N 1
ATOM 850 C CA . ILE A 1 104 ? -9.687 17.982 29.319 1.00 35.66 104 ILE A CA 1
ATOM 851 C C . ILE A 1 104 ? -11.092 18.593 29.458 1.00 35.66 104 ILE A C 1
ATOM 853 O O . ILE A 1 104 ? -11.239 19.679 30.006 1.00 35.66 104 ILE A O 1
ATOM 857 N N . GLY A 1 105 ? -12.120 17.882 28.980 1.00 39.41 105 GLY A N 1
ATOM 858 C CA . GLY A 1 105 ? -13.528 18.191 29.271 1.00 39.41 105 GLY A CA 1
ATOM 859 C C . GLY A 1 105 ? -14.418 18.596 28.091 1.00 39.41 105 GLY A C 1
ATOM 860 O O . GLY A 1 105 ? -15.626 18.698 28.285 1.00 39.41 105 GLY A O 1
ATOM 861 N N . VAL A 1 106 ? -13.889 18.768 26.873 1.00 40.69 106 VAL A N 1
ATOM 862 C CA . VAL A 1 106 ? -14.704 19.170 25.707 1.00 40.69 106 VAL A CA 1
ATOM 863 C C . VAL A 1 106 ? -14.784 18.036 24.678 1.00 40.69 106 VAL A C 1
ATOM 865 O O . VAL A 1 106 ? -13.786 17.621 24.096 1.00 40.69 106 VAL A O 1
ATOM 868 N N . SER A 1 107 ? -15.996 17.526 24.434 1.00 46.75 107 SER A N 1
ATOM 869 C CA . SER A 1 107 ? -16.313 16.460 23.460 1.00 46.75 107 SER A CA 1
ATOM 870 C C . SER A 1 107 ? -16.190 16.884 21.985 1.00 46.75 107 SER A C 1
ATOM 872 O O . SER A 1 107 ? -16.457 16.092 21.077 1.00 46.75 107 SER A O 1
ATOM 874 N N . LYS A 1 108 ? -15.775 18.128 21.741 1.00 44.94 108 LYS A N 1
ATOM 875 C CA . LYS A 1 108 ? -15.643 18.755 20.429 1.00 44.94 108 LYS A CA 1
ATOM 876 C C . LYS A 1 108 ? -14.204 19.228 20.251 1.00 44.94 108 LYS A C 1
ATOM 878 O O . LYS A 1 108 ? -13.713 20.019 21.049 1.00 44.94 108 LYS A O 1
ATOM 883 N N . ILE A 1 109 ? -13.533 18.737 19.212 1.00 53.72 109 ILE A N 1
ATOM 884 C CA . ILE A 1 109 ? -12.227 19.265 18.805 1.00 53.72 109 ILE A CA 1
ATOM 885 C C . ILE A 1 109 ? -12.505 20.458 17.891 1.00 53.72 109 ILE A C 1
ATOM 887 O O . ILE A 1 109 ? -13.174 20.306 16.867 1.00 53.72 109 ILE A O 1
ATOM 891 N N . GLU A 1 110 ? -12.000 21.634 18.254 1.00 46.09 110 GLU A N 1
ATOM 892 C CA . GLU A 1 110 ? -12.030 22.809 17.385 1.00 46.09 110 GLU A CA 1
ATOM 893 C C . GLU A 1 110 ? -10.933 22.670 16.321 1.00 46.09 110 GLU A C 1
ATOM 895 O O . GLU A 1 110 ? -9.727 22.664 16.602 1.00 46.09 110 GLU A O 1
ATOM 900 N N . LEU A 1 111 ? -11.345 22.453 15.074 1.00 54.03 111 LEU A N 1
ATOM 901 C CA . LEU A 1 111 ? -10.443 22.271 13.936 1.00 54.03 111 LEU A CA 1
ATOM 902 C C . LEU A 1 111 ? -9.902 23.613 13.428 1.00 54.03 111 LEU A C 1
ATOM 904 O O . LEU A 1 111 ? -8.740 23.685 13.029 1.00 54.03 111 LEU A O 1
ATOM 908 N N . SER A 1 112 ? -10.714 24.659 13.514 1.00 43.22 112 SER A N 1
ATOM 909 C CA . SER A 1 112 ? -10.451 26.059 13.167 1.00 43.22 112 SER A CA 1
ATOM 910 C C . SER A 1 112 ? -11.501 26.912 13.891 1.00 43.22 112 SER A C 1
ATOM 912 O O . SER A 1 112 ? -12.486 26.329 14.350 1.00 43.22 112 SER A O 1
ATOM 914 N N . ASP A 1 113 ? -11.314 28.231 13.988 1.00 42.62 113 ASP A N 1
ATOM 915 C CA . ASP A 1 113 ? -12.258 29.139 14.654 1.00 42.62 113 ASP A CA 1
ATOM 916 C C . ASP A 1 113 ? -13.697 28.867 14.181 1.00 42.62 113 ASP A C 1
ATOM 918 O O . ASP A 1 113 ? -14.041 29.056 13.010 1.00 42.62 113 ASP A O 1
ATOM 922 N N . GLY A 1 114 ? -14.530 28.349 15.088 1.00 46.94 114 GLY A N 1
ATOM 923 C CA . GLY A 1 114 ? -15.942 28.054 14.822 1.00 46.94 114 GLY A CA 1
ATOM 924 C C . GLY A 1 114 ? -16.252 26.723 14.116 1.00 46.94 114 GLY A C 1
ATOM 925 O O . GLY A 1 114 ? -17.429 26.419 13.904 1.00 46.94 114 GLY A O 1
ATOM 926 N N . ILE A 1 115 ? -15.257 25.888 13.785 1.00 44.00 115 ILE A N 1
ATOM 927 C CA . ILE A 1 115 ? -15.472 24.541 13.222 1.00 44.00 115 ILE A CA 1
ATOM 928 C C . ILE A 1 115 ? -15.231 23.481 14.296 1.00 44.00 115 ILE A C 1
ATOM 930 O O . ILE A 1 115 ? -14.096 23.095 14.586 1.00 44.00 115 ILE A O 1
ATOM 934 N N . TYR A 1 116 ? -16.326 22.948 14.832 1.00 52.88 116 TYR A N 1
ATOM 935 C CA . TYR A 1 116 ? -16.310 21.871 15.815 1.00 52.88 116 TYR A CA 1
ATOM 936 C C . TYR A 1 116 ? -16.603 20.526 15.154 1.00 52.88 116 TYR A C 1
ATOM 938 O O . TYR A 1 116 ? -17.644 20.358 14.519 1.00 52.88 116 TYR A O 1
ATOM 946 N N . GLN A 1 117 ? -15.722 19.544 15.349 1.00 56.09 117 GLN A N 1
ATOM 947 C CA . GLN A 1 117 ? -15.986 18.163 14.946 1.00 56.09 117 GLN A CA 1
ATOM 948 C C . GLN A 1 117 ? -16.157 17.273 16.179 1.00 56.09 117 GLN A C 1
ATOM 950 O O . GLN A 1 117 ? -15.359 17.319 17.120 1.00 56.09 117 GLN A O 1
ATOM 955 N N . GLU A 1 118 ? -17.216 16.462 16.180 1.00 54.03 118 GLU A N 1
ATOM 956 C CA . GLU A 1 118 ? -17.450 15.465 17.223 1.00 54.03 118 GLU A CA 1
ATOM 957 C C . GLU A 1 118 ? -16.391 14.362 17.158 1.00 54.03 118 GLU A C 1
ATOM 959 O O . GLU 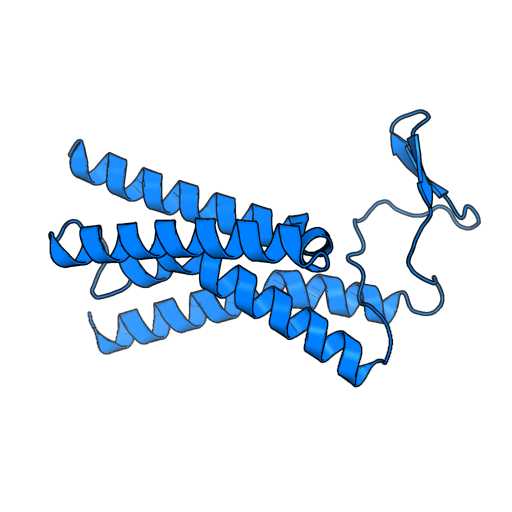A 1 118 ? -16.130 13.774 16.102 1.00 54.03 118 GLU A O 1
ATOM 964 N N . ASN A 1 119 ? -15.790 14.060 18.310 1.00 56.16 119 ASN A N 1
ATOM 965 C CA . ASN A 1 119 ? -14.867 12.944 18.432 1.00 56.16 119 ASN A CA 1
ATOM 966 C C . ASN A 1 119 ? -15.644 11.623 18.298 1.00 56.16 119 ASN A C 1
ATOM 968 O O . ASN A 1 119 ? -16.314 11.184 19.230 1.00 56.16 119 ASN A O 1
ATOM 972 N N . LYS A 1 120 ? -15.541 10.970 17.134 1.00 58.53 120 LYS A N 1
ATOM 973 C CA . LYS A 1 120 ? -16.167 9.656 16.887 1.00 58.53 120 LYS A CA 1
ATOM 974 C C . LYS A 1 120 ? -15.518 8.525 17.698 1.00 58.53 120 LYS A C 1
ATOM 976 O O . LYS A 1 120 ? -16.081 7.436 17.802 1.00 58.53 120 LYS A O 1
ATOM 981 N N . GLY A 1 121 ? -14.338 8.765 18.274 1.00 56.12 121 GLY A N 1
ATOM 982 C CA . GLY A 1 121 ? -13.638 7.820 19.130 1.00 56.12 121 GLY A CA 1
ATOM 983 C C . GLY A 1 121 ? -14.087 7.922 20.587 1.00 56.12 121 GLY A C 1
ATOM 984 O O . GLY A 1 121 ? -13.989 8.967 21.220 1.00 56.12 121 GLY A O 1
ATOM 985 N N . ASN A 1 122 ? -14.510 6.801 21.174 1.00 61.66 122 ASN A N 1
ATOM 986 C CA . ASN A 1 122 ? -14.696 6.713 22.625 1.00 61.66 122 ASN A CA 1
ATOM 987 C C . ASN A 1 122 ? -13.343 6.867 23.356 1.00 61.66 122 ASN A C 1
ATOM 989 O O . ASN A 1 122 ? -12.513 5.956 23.287 1.00 61.66 122 ASN A O 1
ATOM 993 N N . LEU A 1 123 ? -13.157 7.978 24.082 1.00 61.16 123 LEU A N 1
ATOM 994 C CA . LEU A 1 123 ? -11.937 8.334 24.832 1.00 61.16 123 LEU A CA 1
ATOM 995 C C . LEU A 1 123 ? -11.437 7.221 25.769 1.00 61.16 123 LEU A C 1
ATOM 997 O O . LEU A 1 123 ? -10.239 7.118 26.011 1.00 61.16 123 LEU A O 1
ATOM 1001 N N . LYS A 1 124 ? -12.314 6.311 26.219 1.00 64.06 124 LYS A N 1
ATOM 1002 C CA . LYS A 1 124 ? -11.920 5.139 27.024 1.00 64.06 124 LYS A CA 1
ATOM 1003 C C . LYS A 1 124 ? -10.960 4.179 26.302 1.00 64.06 124 LYS A C 1
ATOM 1005 O O . LYS A 1 124 ? -10.342 3.349 26.955 1.00 64.06 124 LYS A O 1
ATOM 1010 N N . ASN A 1 125 ? -10.846 4.258 24.973 1.00 71.12 125 ASN A N 1
ATOM 1011 C CA . ASN A 1 125 ? -9.989 3.384 24.161 1.00 71.12 125 ASN A CA 1
ATOM 1012 C C . ASN A 1 125 ? -8.858 4.150 23.453 1.00 71.12 125 ASN A C 1
ATOM 1014 O O . ASN A 1 125 ? -8.395 3.715 22.399 1.00 71.12 125 ASN A O 1
ATOM 1018 N N . GLU A 1 126 ? -8.410 5.280 24.003 1.00 74.88 126 GLU A N 1
ATOM 1019 C CA . GLU A 1 126 ? -7.364 6.118 23.402 1.00 74.88 126 GLU A CA 1
ATOM 1020 C C . GLU A 1 126 ? -6.099 5.323 23.031 1.00 74.88 126 GLU A C 1
ATOM 1022 O O . GLU A 1 126 ? -5.582 5.468 21.925 1.00 74.88 126 GLU A O 1
ATOM 1027 N N . ASN A 1 127 ? -5.647 4.413 23.902 1.00 80.88 127 ASN A N 1
ATOM 1028 C CA . ASN A 1 127 ? -4.475 3.571 23.636 1.00 80.88 127 ASN A CA 1
ATOM 1029 C C . ASN A 1 127 ? -4.649 2.685 22.394 1.00 80.88 127 ASN A C 1
ATOM 1031 O O . ASN A 1 127 ? -3.718 2.541 21.603 1.00 80.88 127 ASN A O 1
ATOM 1035 N N . TYR A 1 128 ? -5.847 2.134 22.186 1.00 81.94 128 TYR A N 1
ATOM 1036 C CA . TYR A 1 128 ? -6.152 1.342 20.996 1.00 81.94 128 TYR A CA 1
ATOM 1037 C C . TYR A 1 128 ? -6.117 2.202 19.730 1.00 81.94 128 TYR A C 1
ATOM 1039 O O . TYR A 1 128 ? -5.515 1.802 18.736 1.00 81.94 128 TYR A O 1
ATOM 1047 N N . TYR A 1 129 ? -6.706 3.399 19.764 1.00 80.94 129 TYR A N 1
ATOM 1048 C CA . TYR A 1 129 ? -6.698 4.301 18.612 1.00 80.94 129 TYR A CA 1
ATOM 1049 C C . TYR A 1 129 ? -5.297 4.848 18.306 1.00 80.94 129 TYR A C 1
ATOM 1051 O O . TYR A 1 129 ? -4.936 4.956 17.134 1.00 80.94 129 TYR A O 1
ATOM 1059 N N . LYS A 1 130 ? -4.462 5.109 19.323 1.00 82.25 130 LYS A N 1
ATOM 1060 C CA . LYS A 1 130 ? -3.038 5.453 19.139 1.00 82.25 130 LYS A CA 1
ATOM 1061 C C . LYS A 1 130 ? -2.288 4.322 18.442 1.00 82.25 130 LYS A C 1
ATOM 1063 O O . LYS A 1 130 ? -1.611 4.567 17.445 1.00 82.25 130 LYS A O 1
ATOM 1068 N N . TRP A 1 131 ? -2.452 3.091 18.931 1.00 85.94 131 TRP A N 1
ATOM 1069 C CA . TRP A 1 131 ? -1.836 1.912 18.326 1.00 85.94 131 TRP A CA 1
ATOM 1070 C C . TRP A 1 131 ? -2.302 1.714 16.880 1.00 85.94 131 TRP A C 1
ATOM 1072 O O . TRP A 1 131 ? -1.472 1.583 15.986 1.00 85.94 131 TRP A O 1
ATOM 1082 N N . TYR A 1 132 ? -3.611 1.791 16.627 1.00 86.69 132 TYR A N 1
ATOM 1083 C CA . TYR A 1 132 ? -4.183 1.695 15.283 1.00 86.69 132 TYR A CA 1
ATOM 1084 C C . TYR A 1 132 ? -3.626 2.767 14.337 1.00 86.69 132 TYR A C 1
ATOM 1086 O O . TYR A 1 132 ? -3.225 2.442 13.223 1.00 86.69 132 TYR A O 1
ATOM 1094 N N . THR A 1 133 ? -3.552 4.024 14.788 1.00 85.69 133 THR A N 1
ATOM 1095 C CA . THR A 1 133 ? -3.021 5.147 13.995 1.00 85.69 133 THR A CA 1
ATOM 1096 C C . THR A 1 133 ? -1.563 4.914 13.610 1.00 85.69 133 THR A C 1
ATOM 1098 O O . THR A 1 133 ? -1.190 5.105 12.451 1.00 85.69 133 THR A O 1
ATOM 1101 N N . ALA A 1 134 ? -0.737 4.473 14.562 1.00 86.44 134 ALA A N 1
ATOM 1102 C CA . ALA A 1 134 ? 0.662 4.160 14.296 1.00 86.44 134 ALA A CA 1
ATOM 1103 C C . ALA A 1 134 ? 0.780 2.993 13.308 1.00 86.44 134 ALA A C 1
ATOM 1105 O O . ALA A 1 134 ? 1.514 3.079 12.325 1.00 86.44 134 ALA A O 1
ATOM 1106 N N . PHE A 1 135 ? -0.001 1.935 13.524 1.00 89.31 135 PHE A N 1
ATOM 1107 C CA . PHE A 1 135 ? 0.048 0.727 12.714 1.00 89.31 135 PHE A CA 1
ATOM 1108 C C . PHE A 1 135 ? -0.371 0.994 11.264 1.00 89.31 135 PHE A C 1
ATOM 1110 O O . PHE A 1 135 ? 0.370 0.680 10.336 1.00 89.31 135 PHE A O 1
ATOM 1117 N N . ILE A 1 136 ? -1.504 1.668 11.046 1.00 89.25 136 ILE A N 1
ATOM 1118 C CA . ILE A 1 136 ? -1.980 1.965 9.690 1.00 89.25 136 ILE A CA 1
ATOM 1119 C C . ILE A 1 136 ? -1.056 2.915 8.917 1.00 89.25 136 ILE A C 1
ATOM 1121 O O . ILE A 1 136 ? -1.019 2.853 7.692 1.00 89.25 136 ILE A O 1
ATOM 1125 N N . SER A 1 137 ? -0.295 3.760 9.619 1.00 87.19 137 SER A N 1
ATOM 1126 C CA . SER A 1 137 ? 0.639 4.702 8.994 1.00 87.19 137 SER A CA 1
ATOM 1127 C C . SER A 1 137 ? 1.986 4.063 8.661 1.00 87.19 137 SER A C 1
ATOM 1129 O O . SER A 1 137 ? 2.571 4.358 7.624 1.00 87.19 137 SER A O 1
ATOM 1131 N N . VAL A 1 138 ? 2.484 3.180 9.529 1.00 89.94 138 VAL A N 1
ATOM 1132 C CA . VAL A 1 138 ? 3.842 2.630 9.422 1.00 89.94 138 VAL A CA 1
ATOM 1133 C C . VAL A 1 138 ? 3.875 1.333 8.611 1.00 89.94 138 VAL A C 1
ATOM 1135 O O . VAL A 1 138 ? 4.784 1.136 7.806 1.00 89.94 138 VAL A O 1
ATOM 1138 N N . THR A 1 139 ? 2.888 0.448 8.771 1.00 92.25 139 THR A N 1
ATOM 1139 C CA . THR A 1 139 ? 2.899 -0.875 8.127 1.00 92.25 139 THR A CA 1
ATOM 1140 C C . THR A 1 139 ? 2.977 -0.819 6.592 1.00 92.25 139 THR A C 1
ATOM 1142 O O . THR A 1 139 ? 3.793 -1.559 6.040 1.00 92.25 139 THR A O 1
ATOM 1145 N N . PRO A 1 140 ? 2.229 0.047 5.872 1.00 90.12 140 PRO A N 1
ATOM 1146 C CA . PRO A 1 140 ? 2.368 0.161 4.415 1.00 90.12 140 PRO A CA 1
ATOM 1147 C C . PRO A 1 140 ? 3.781 0.557 3.963 1.00 90.12 140 PRO A C 1
ATOM 1149 O O . PRO A 1 140 ? 4.280 0.053 2.954 1.00 90.12 140 PRO A O 1
ATOM 1152 N N . ILE A 1 141 ? 4.444 1.426 4.735 1.00 89.94 141 ILE A N 1
ATOM 1153 C CA . ILE A 1 141 ? 5.805 1.900 4.460 1.00 89.94 141 ILE A CA 1
ATOM 1154 C C . ILE A 1 141 ? 6.804 0.758 4.657 1.00 89.94 141 ILE A C 1
ATOM 1156 O O . ILE A 1 141 ? 7.613 0.497 3.769 1.00 89.94 141 ILE A O 1
ATOM 1160 N N . ILE A 1 142 ? 6.712 0.036 5.780 1.00 92.00 142 ILE A N 1
ATOM 1161 C CA . ILE A 1 142 ? 7.585 -1.112 6.067 1.00 92.00 142 ILE A CA 1
ATOM 1162 C C . ILE A 1 142 ? 7.454 -2.179 4.976 1.00 92.00 142 ILE A C 1
ATOM 1164 O O . ILE A 1 142 ? 8.466 -2.649 4.465 1.00 92.00 142 ILE A O 1
ATOM 1168 N N . ILE A 1 143 ? 6.228 -2.533 4.578 1.00 92.00 143 ILE A N 1
ATOM 1169 C CA . ILE A 1 143 ? 5.998 -3.530 3.521 1.00 92.00 143 ILE A CA 1
ATOM 1170 C C . ILE A 1 143 ? 6.629 -3.079 2.198 1.00 92.00 143 ILE A C 1
ATOM 1172 O O . ILE A 1 143 ? 7.293 -3.873 1.536 1.00 92.00 143 ILE A O 1
ATOM 1176 N N . SER A 1 144 ? 6.472 -1.804 1.834 1.00 89.06 144 SER A N 1
ATOM 1177 C CA . SER A 1 144 ? 7.063 -1.259 0.607 1.00 89.06 144 SER A CA 1
ATOM 1178 C C . SER A 1 144 ? 8.597 -1.290 0.642 1.00 89.06 144 SER A C 1
ATOM 1180 O O . SER A 1 144 ? 9.223 -1.654 -0.352 1.00 89.06 144 SER A O 1
ATOM 1182 N N . LEU A 1 145 ? 9.212 -0.974 1.788 1.00 89.94 145 LEU A N 1
ATOM 1183 C CA . LEU A 1 145 ? 10.666 -1.045 1.974 1.00 89.94 145 LEU A CA 1
ATOM 1184 C C . LEU A 1 145 ? 11.193 -2.481 1.895 1.00 89.94 145 LEU A C 1
ATOM 1186 O O . LEU A 1 145 ? 12.187 -2.722 1.215 1.00 89.94 145 LEU A O 1
ATOM 1190 N N . ILE A 1 146 ? 10.514 -3.436 2.537 1.00 92.88 146 ILE A N 1
ATOM 1191 C CA . ILE A 1 146 ? 10.883 -4.857 2.471 1.00 92.88 146 ILE A CA 1
ATOM 1192 C C . ILE A 1 146 ? 10.837 -5.351 1.021 1.00 92.88 146 ILE A C 1
ATOM 1194 O O . ILE A 1 146 ? 11.779 -5.994 0.567 1.00 92.88 146 ILE A O 1
ATOM 1198 N N . LEU A 1 147 ? 9.785 -5.009 0.268 1.00 91.25 147 LEU A N 1
ATOM 1199 C CA . LEU A 1 147 ? 9.676 -5.374 -1.148 1.00 91.25 147 LEU A CA 1
ATOM 1200 C C . LEU A 1 147 ? 10.813 -4.783 -1.990 1.00 91.25 147 LEU A C 1
ATOM 1202 O O . LEU A 1 147 ? 11.370 -5.484 -2.834 1.00 91.25 147 LEU A O 1
ATOM 1206 N N . LEU A 1 148 ? 11.183 -3.522 -1.749 1.00 89.81 148 LEU A N 1
ATOM 1207 C CA . LEU A 1 148 ? 12.308 -2.883 -2.436 1.00 89.81 148 LEU A CA 1
ATOM 1208 C C . LEU A 1 148 ? 13.639 -3.586 -2.146 1.00 89.81 148 LEU A C 1
ATOM 1210 O O . LEU A 1 148 ? 14.417 -3.791 -3.077 1.00 89.81 148 LEU A O 1
ATOM 1214 N N . ILE A 1 149 ? 13.892 -3.959 -0.887 1.00 89.44 149 ILE A N 1
ATOM 1215 C CA . ILE A 1 149 ? 15.118 -4.663 -0.481 1.00 89.44 149 ILE A CA 1
ATOM 1216 C C . ILE A 1 149 ? 15.179 -6.043 -1.140 1.00 89.44 149 ILE A C 1
ATOM 1218 O O . ILE A 1 149 ? 16.154 -6.334 -1.824 1.00 89.44 149 ILE A O 1
ATOM 1222 N N . LEU A 1 150 ? 14.114 -6.844 -1.025 1.00 90.25 150 LEU A N 1
ATOM 1223 C CA . LEU A 1 150 ? 14.066 -8.195 -1.598 1.00 90.25 150 LEU A CA 1
ATOM 1224 C C . LEU A 1 150 ? 14.258 -8.193 -3.118 1.00 90.25 150 LEU A C 1
ATOM 1226 O O . LEU A 1 150 ? 14.941 -9.056 -3.665 1.00 90.25 150 LEU A O 1
ATOM 1230 N N . ILE A 1 151 ? 13.662 -7.226 -3.820 1.00 88.38 151 ILE A N 1
ATOM 1231 C CA . ILE A 1 151 ? 13.837 -7.106 -5.271 1.00 88.38 151 ILE A CA 1
ATOM 1232 C C . ILE A 1 151 ? 15.256 -6.658 -5.603 1.00 88.38 151 ILE A C 1
ATOM 1234 O O . ILE A 1 151 ? 15.857 -7.219 -6.515 1.00 88.38 151 ILE A O 1
ATOM 1238 N N . LYS A 1 152 ? 15.811 -5.695 -4.859 1.00 86.62 152 LYS A N 1
ATOM 1239 C CA . LYS A 1 152 ? 17.196 -5.262 -5.055 1.00 86.62 152 LYS A CA 1
ATOM 1240 C C . LYS A 1 152 ? 18.172 -6.429 -4.889 1.00 86.62 152 LYS A C 1
ATOM 1242 O O . LYS A 1 152 ? 19.024 -6.603 -5.742 1.00 86.62 152 LYS A O 1
ATOM 1247 N N . GLU A 1 153 ? 18.037 -7.224 -3.833 1.00 87.62 153 GLU A N 1
ATOM 1248 C CA . GLU A 1 153 ? 18.950 -8.343 -3.558 1.00 87.62 153 GLU A CA 1
ATOM 1249 C C . GLU A 1 153 ? 18.856 -9.464 -4.601 1.00 87.62 153 GLU A C 1
ATOM 1251 O O . GLU A 1 153 ? 19.860 -10.094 -4.911 1.00 87.62 153 GLU A O 1
ATOM 1256 N N . ASN A 1 154 ? 17.672 -9.694 -5.177 1.00 85.06 154 ASN A N 1
ATOM 1257 C CA . ASN A 1 154 ? 17.454 -10.815 -6.094 1.00 85.06 154 ASN A CA 1
ATOM 1258 C C . ASN A 1 154 ? 17.630 -10.475 -7.581 1.00 85.06 154 ASN A C 1
ATOM 1260 O O . ASN A 1 154 ? 17.627 -11.389 -8.405 1.00 85.06 154 ASN A O 1
ATOM 1264 N N . THR A 1 155 ? 17.684 -9.192 -7.960 1.00 81.94 155 THR A N 1
ATOM 1265 C CA . THR A 1 155 ? 17.587 -8.785 -9.378 1.00 81.94 155 THR A CA 1
ATOM 1266 C C . THR A 1 155 ? 18.645 -7.779 -9.844 1.00 81.94 155 THR A C 1
ATOM 1268 O O . THR A 1 155 ? 18.532 -7.316 -10.979 1.00 81.94 155 THR A O 1
ATOM 1271 N N . CYS A 1 156 ? 19.655 -7.452 -9.019 1.00 74.75 156 CYS A N 1
ATOM 1272 C CA . CYS A 1 156 ? 20.650 -6.397 -9.298 1.00 74.75 156 CYS A CA 1
ATOM 1273 C C . CYS A 1 156 ? 22.133 -6.802 -9.153 1.00 74.75 156 CYS A C 1
ATOM 1275 O O . CYS A 1 156 ? 22.488 -7.316 -8.078 1.00 74.75 156 CYS A O 1
#

Sequence (156 aa):
MGLSEMYFWMIIIICSFLNLAIITSSEDLKDKNRYKKYLKISFIIGLIGIIMFLTNWNYLCGYQCLVFTFSPLITLLVCKAIMIFSKKITKKEGFQIYKKPQIIGVSKIELSDGIYQENKGNLKNENYYKWYTAFISVTPIIISLILLILIKENTC

Radius of gyration: 18.83 Å; chains: 1; bounding box: 38×40×52 Å

pLDDT: mean 81.12, std 15.9, range [35.66, 94.81]

Foldseek 3Di:
DDPLLVVLVVLLVVLVVLLVVCLVCLVVCVDPVVLVVQLVVLVVQLVVLVVCVVVVSDPDFFSLSSLSSNLSNLLSVQSVVLQVVLCVPPVDGADADDDDDDDPDDQWDPPDVPDTDGDPDDPVCVVSNVVSSCCSNVVSVVVSVVVNVVRVVPGD